Protein AF-A0A520JNK5-F1 (afdb_monomer_lite)

Structure (mmCIF, N/CA/C/O backbone):
data_AF-A0A520JNK5-F1
#
_entry.id   AF-A0A520JNK5-F1
#
loop_
_atom_site.group_PDB
_atom_site.id
_atom_site.type_symbol
_atom_site.label_atom_id
_atom_site.label_alt_id
_atom_site.label_comp_id
_atom_site.label_asym_id
_atom_site.label_entity_id
_atom_site.label_seq_id
_atom_site.pdbx_PDB_ins_code
_atom_site.Cartn_x
_atom_site.Cartn_y
_atom_site.Cartn_z
_atom_site.occupancy
_atom_site.B_iso_or_equiv
_atom_site.auth_seq_id
_atom_site.auth_comp_id
_atom_site.auth_asym_id
_atom_site.auth_atom_id
_atom_site.pdbx_PDB_model_num
ATOM 1 N N . TYR A 1 1 ? -2.351 6.446 -8.172 1.00 58.56 1 TYR A N 1
ATOM 2 C CA . TYR A 1 1 ? -1.306 5.460 -7.812 1.00 58.56 1 TYR A CA 1
ATOM 3 C C . TYR A 1 1 ? -1.019 4.590 -9.029 1.00 58.56 1 TYR A C 1
ATOM 5 O O . TYR A 1 1 ? -1.967 4.189 -9.694 1.00 58.56 1 TYR A O 1
ATOM 13 N N . GLY A 1 2 ? 0.252 4.358 -9.349 1.00 66.44 2 GLY A N 1
ATOM 14 C CA . GLY A 1 2 ? 0.706 3.560 -10.492 1.00 66.44 2 GLY A CA 1
ATOM 15 C C . GLY A 1 2 ? 1.863 2.641 -10.080 1.00 66.44 2 GLY A C 1
ATOM 16 O O . GLY A 1 2 ? 2.282 2.703 -8.923 1.00 66.44 2 GLY A O 1
ATOM 17 N N . PRO A 1 3 ? 2.360 1.769 -10.975 1.00 75.12 3 PRO A N 1
ATOM 18 C CA . PRO A 1 3 ? 3.572 0.994 -10.712 1.00 75.12 3 PRO A CA 1
ATOM 19 C C . PRO A 1 3 ? 4.772 1.924 -10.470 1.00 75.12 3 PRO A C 1
ATOM 21 O O . PRO A 1 3 ? 4.712 3.115 -10.777 1.00 75.12 3 PRO A O 1
ATOM 24 N N . ALA A 1 4 ? 5.858 1.379 -9.920 1.00 80.44 4 ALA A N 1
ATOM 25 C CA . ALA A 1 4 ? 7.091 2.136 -9.707 1.00 80.44 4 ALA A CA 1
ATOM 26 C C . ALA A 1 4 ? 7.582 2.812 -11.007 1.00 80.44 4 ALA A C 1
ATOM 28 O O . ALA A 1 4 ? 7.454 2.242 -12.090 1.00 80.44 4 ALA A O 1
ATOM 29 N N . TRP A 1 5 ? 8.160 4.009 -10.892 1.00 80.00 5 TRP A N 1
ATOM 30 C CA . TRP A 1 5 ? 8.733 4.773 -12.006 1.00 80.00 5 TRP A CA 1
ATOM 31 C C . TRP A 1 5 ? 10.223 5.057 -11.775 1.00 80.00 5 TRP A C 1
ATOM 33 O O . TRP A 1 5 ? 10.735 4.881 -10.667 1.00 80.00 5 TRP A O 1
ATOM 43 N N . LEU A 1 6 ? 10.927 5.464 -12.835 1.00 80.50 6 LEU A N 1
ATOM 44 C CA . LEU A 1 6 ? 12.320 5.908 -12.742 1.00 80.50 6 LEU A CA 1
ATOM 45 C C . LEU A 1 6 ? 12.395 7.293 -12.105 1.00 80.50 6 LEU A C 1
ATOM 47 O O . LEU A 1 6 ? 11.616 8.171 -12.468 1.00 80.50 6 LEU A O 1
ATOM 51 N N . SER A 1 7 ? 13.361 7.492 -11.211 1.00 80.75 7 SER A N 1
ATOM 52 C CA . SER A 1 7 ? 13.639 8.814 -10.653 1.00 80.75 7 SER A CA 1
ATOM 53 C C . SER A 1 7 ? 14.160 9.764 -11.733 1.00 80.75 7 SER A C 1
ATOM 55 O O 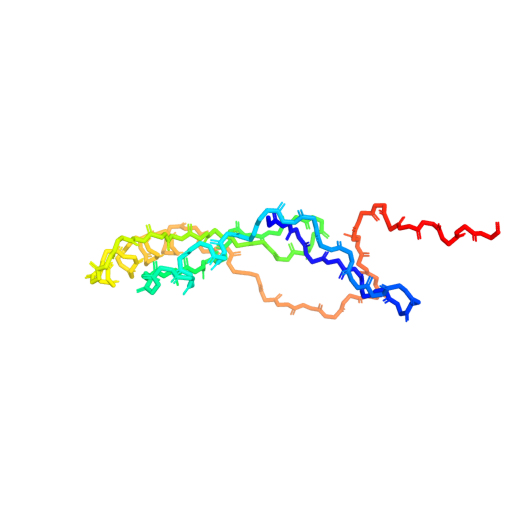. SER A 1 7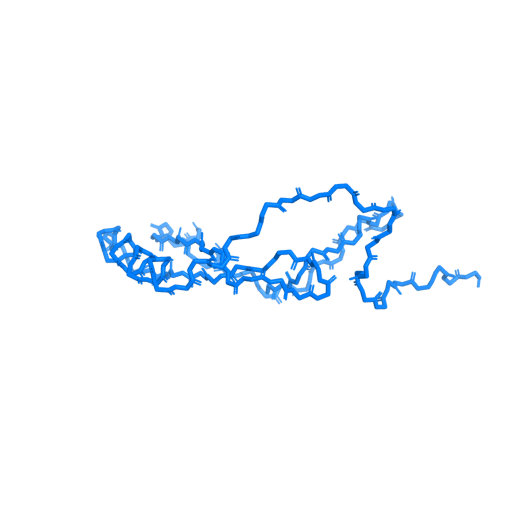 ? 15.099 9.413 -12.450 1.00 80.75 7 SER A O 1
ATOM 57 N N . GLU A 1 8 ? 13.577 10.960 -11.826 1.00 80.50 8 GLU A N 1
ATOM 58 C CA . GLU A 1 8 ? 13.972 11.993 -12.795 1.00 80.50 8 GLU A CA 1
ATOM 59 C C . GLU A 1 8 ? 14.974 12.975 -12.155 1.00 80.50 8 GLU A C 1
ATOM 61 O O . GLU A 1 8 ? 14.592 13.749 -11.272 1.00 80.50 8 GLU A O 1
ATOM 66 N N . PRO A 1 9 ? 16.259 12.973 -12.559 1.00 83.88 9 PRO A N 1
ATOM 67 C CA . PRO A 1 9 ? 17.286 13.774 -11.896 1.00 83.88 9 PRO A CA 1
ATOM 68 C C . PRO A 1 9 ? 17.250 15.269 -12.242 1.00 83.88 9 PRO A C 1
ATOM 70 O O . PRO A 1 9 ? 17.777 16.065 -11.466 1.00 83.88 9 PRO A O 1
ATOM 73 N N . VAL A 1 10 ? 16.685 15.667 -13.388 1.00 86.00 10 VAL A N 1
ATOM 74 C CA . VAL A 1 10 ? 16.720 17.061 -13.864 1.00 86.00 10 VAL A CA 1
ATOM 75 C C . VAL A 1 10 ? 15.554 17.862 -13.298 1.00 86.00 10 VAL A C 1
ATOM 77 O O . VAL A 1 10 ? 15.754 18.922 -12.708 1.00 86.00 10 VAL A O 1
ATOM 80 N N . TYR A 1 11 ? 14.334 17.356 -13.474 1.00 80.62 11 TYR A N 1
ATOM 81 C CA . TYR A 1 11 ? 13.105 18.064 -13.101 1.00 80.62 11 TYR A CA 1
ATOM 82 C C . TYR A 1 11 ? 12.447 17.516 -11.830 1.00 80.62 11 TYR A C 1
ATOM 84 O O . TYR A 1 11 ? 11.466 18.089 -11.354 1.00 80.62 11 TYR A O 1
ATOM 92 N N . GLY A 1 12 ? 12.988 16.433 -11.264 1.00 80.94 12 GLY A N 1
ATOM 93 C CA . GLY A 1 12 ? 12.372 15.712 -10.157 1.00 80.94 12 GLY A CA 1
ATOM 94 C C . GLY A 1 12 ? 11.164 14.884 -10.593 1.00 80.94 12 GLY A C 1
ATOM 95 O O . GLY A 1 12 ? 10.615 15.054 -11.687 1.00 80.94 12 GLY A O 1
ATOM 96 N N . ASP A 1 13 ? 10.739 13.987 -9.706 1.00 80.25 13 ASP A N 1
ATOM 97 C CA . ASP A 1 13 ? 9.618 13.082 -9.945 1.00 80.25 13 ASP A CA 1
ATOM 98 C C . ASP A 1 13 ? 8.317 13.859 -10.170 1.00 80.25 13 ASP A C 1
ATOM 100 O O . ASP A 1 13 ? 7.787 14.527 -9.278 1.00 80.25 13 ASP A O 1
ATOM 104 N N . GLN A 1 14 ? 7.787 13.749 -11.385 1.00 74.12 14 GLN A N 1
ATOM 105 C CA . GLN A 1 14 ? 6.558 14.423 -11.782 1.00 74.12 14 GLN A CA 1
ATOM 106 C C . GLN A 1 14 ? 5.345 13.596 -11.347 1.00 74.12 14 GLN A C 1
ATOM 108 O O . GLN A 1 14 ? 4.968 12.615 -11.989 1.00 74.12 14 GLN A O 1
ATOM 113 N N . TYR A 1 15 ? 4.723 14.000 -10.241 1.00 75.88 15 TYR A N 1
ATOM 114 C CA . TYR A 1 15 ? 3.540 13.351 -9.689 1.00 75.88 15 TYR A CA 1
ATOM 115 C C . TYR A 1 15 ? 2.267 14.172 -9.935 1.00 75.88 15 TYR A C 1
ATOM 117 O O . TYR A 1 15 ? 2.128 15.281 -9.428 1.00 75.88 15 TYR A O 1
ATOM 125 N N . GLY A 1 16 ? 1.314 13.608 -10.686 1.00 73.38 16 GLY A N 1
ATOM 126 C CA . GLY A 1 16 ? 0.068 14.296 -11.061 1.00 73.38 16 GLY A CA 1
ATOM 127 C C . GLY A 1 16 ? -1.073 14.234 -10.034 1.00 73.38 16 GLY A C 1
ATOM 128 O O . GLY A 1 16 ? -2.030 14.992 -10.157 1.00 73.38 16 GLY A O 1
ATOM 129 N N . GLY A 1 17 ? -0.989 13.359 -9.025 1.00 76.56 17 GLY A N 1
ATOM 130 C CA . GLY A 1 17 ? -2.030 13.223 -7.996 1.00 76.56 17 GLY A CA 1
ATOM 131 C C . GLY A 1 17 ? -3.388 12.676 -8.470 1.00 76.56 17 GLY A C 1
ATOM 132 O O . GLY A 1 17 ? -3.604 12.465 -9.665 1.00 76.56 17 GLY A O 1
ATOM 133 N N . PRO A 1 18 ? -4.317 12.411 -7.525 1.00 74.81 18 PRO A N 1
ATOM 134 C CA . PRO A 1 18 ? -4.109 12.308 -6.074 1.00 74.81 18 PRO A CA 1
ATOM 135 C C . PRO A 1 18 ? -3.575 10.927 -5.656 1.00 74.81 18 PRO A C 1
ATOM 137 O O . PRO A 1 18 ? -3.735 9.925 -6.366 1.00 74.81 18 PRO A O 1
ATOM 140 N N . SER A 1 19 ? -2.903 10.854 -4.497 1.00 83.19 19 SER A N 1
ATOM 141 C CA . SER A 1 19 ? -2.412 9.555 -3.983 1.00 83.19 19 SER A CA 1
ATOM 142 C C . SER A 1 19 ? -3.536 8.792 -3.311 1.00 83.19 19 SER A C 1
ATOM 144 O O . SER A 1 19 ? -4.354 9.384 -2.612 1.00 83.19 19 SER A O 1
ATOM 146 N N . SER A 1 20 ? -3.535 7.459 -3.434 1.00 84.62 20 SER A N 1
ATOM 147 C CA . SER A 1 20 ? -4.447 6.618 -2.647 1.00 84.62 20 SER A CA 1
ATOM 148 C C . SER A 1 20 ? -4.244 6.817 -1.140 1.00 84.62 20 SER A C 1
ATOM 150 O O . SER A 1 20 ? -5.174 6.627 -0.366 1.00 84.62 20 SER A O 1
ATOM 152 N N . SER A 1 21 ? -3.050 7.244 -0.721 1.00 87.88 21 SER A N 1
ATOM 153 C CA . SER A 1 21 ? -2.720 7.542 0.672 1.00 87.88 21 SER A CA 1
ATOM 154 C C . SER A 1 21 ? -2.967 8.992 1.097 1.00 87.88 21 SER A C 1
ATOM 156 O O . SER A 1 21 ? -2.905 9.266 2.290 1.00 87.88 21 SER A O 1
ATOM 158 N N . GLU A 1 22 ? -3.229 9.917 0.170 1.00 91.75 22 GLU A N 1
ATOM 159 C CA . GLU A 1 22 ? -3.265 11.357 0.463 1.00 91.75 22 GLU A CA 1
ATOM 160 C C . GLU A 1 22 ? -4.450 11.727 1.357 1.00 91.75 22 GLU A C 1
ATOM 162 O O . GLU A 1 22 ? -4.269 12.189 2.481 1.00 91.75 22 GLU A O 1
ATOM 167 N N . LEU A 1 23 ? -5.668 11.446 0.894 1.00 92.62 23 LEU A N 1
ATOM 168 C CA . LEU A 1 23 ? -6.893 11.753 1.630 1.00 92.62 23 LEU A CA 1
ATOM 169 C C . LEU A 1 23 ? -6.968 11.084 3.016 1.00 92.62 23 LEU A C 1
ATOM 171 O O . LEU A 1 23 ? -7.274 11.791 3.980 1.00 92.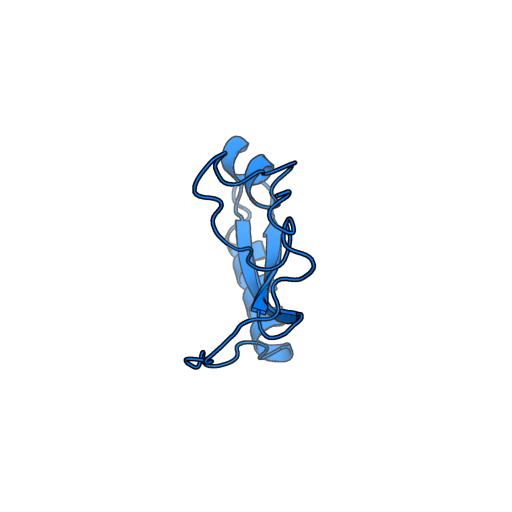62 23 LEU A O 1
ATOM 175 N N . PRO A 1 24 ? -6.679 9.774 3.183 1.00 93.56 24 PRO A N 1
ATOM 176 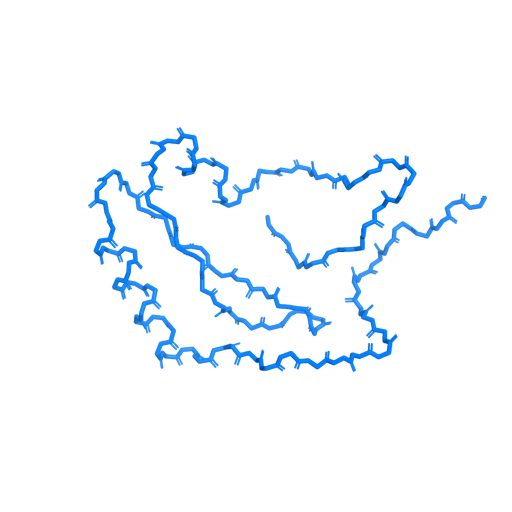C CA . PRO A 1 24 ? -6.710 9.172 4.513 1.00 93.56 24 PRO A CA 1
ATOM 177 C C . PRO A 1 24 ? -5.610 9.706 5.436 1.00 93.56 24 PRO A C 1
ATOM 179 O O . PRO A 1 24 ? -5.860 9.841 6.632 1.00 93.56 24 PRO A O 1
ATOM 182 N N . ALA A 1 25 ? -4.433 10.069 4.913 1.00 93.25 25 ALA A N 1
ATOM 183 C CA . ALA A 1 25 ? -3.381 10.682 5.724 1.00 93.25 25 ALA A CA 1
ATOM 184 C C . ALA A 1 25 ? -3.798 12.064 6.245 1.00 93.25 25 ALA A C 1
ATOM 186 O O . ALA A 1 25 ? -3.620 12.346 7.428 1.00 93.25 25 ALA A O 1
ATOM 187 N N . VAL A 1 26 ? -4.413 12.896 5.396 1.00 95.25 26 VAL A N 1
ATOM 188 C CA . VAL A 1 26 ? -4.931 14.217 5.793 1.00 95.25 26 VAL A CA 1
ATOM 189 C C . VAL A 1 26 ? -6.057 14.085 6.824 1.00 95.25 26 VAL A C 1
ATOM 191 O O . VAL A 1 26 ? -6.092 14.829 7.801 1.00 95.25 26 VAL A O 1
ATOM 194 N N . ALA A 1 27 ? -6.966 13.125 6.638 1.00 94.81 27 ALA A N 1
ATOM 195 C CA . ALA A 1 27 ? -8.103 12.913 7.534 1.00 94.81 27 ALA A CA 1
ATOM 196 C C . ALA A 1 27 ? -7.738 12.215 8.862 1.00 94.81 27 ALA A C 1
ATOM 198 O O . ALA A 1 27 ? -8.573 12.150 9.767 1.00 94.81 27 ALA A O 1
ATOM 199 N N . GLY A 1 28 ? -6.523 11.666 8.989 1.00 95.31 28 GLY A N 1
ATOM 200 C CA . GLY A 1 28 ? -6.127 10.831 10.128 1.00 95.31 28 GLY A CA 1
ATOM 201 C C . GLY A 1 28 ? -6.876 9.494 10.172 1.00 95.31 28 GLY A C 1
ATOM 202 O O . GLY A 1 28 ? -7.240 9.014 11.246 1.00 95.31 28 GLY A O 1
ATOM 203 N N . TYR A 1 29 ? -7.182 8.933 9.002 1.00 97.38 29 TYR A N 1
ATOM 204 C CA . TYR A 1 29 ? -7.965 7.712 8.840 1.00 97.38 29 TYR A CA 1
ATOM 205 C C . TYR A 1 29 ? -7.070 6.486 8.603 1.00 97.38 29 TYR A C 1
ATOM 207 O O . TYR A 1 29 ? -6.005 6.613 7.992 1.00 97.38 29 TYR A O 1
ATOM 215 N N . PRO A 1 30 ? -7.497 5.284 9.036 1.00 97.06 30 PRO A N 1
ATOM 216 C CA . PRO A 1 30 ? -6.752 4.057 8.781 1.00 97.06 30 PRO A CA 1
ATOM 217 C C . PRO A 1 30 ? -6.622 3.767 7.280 1.00 97.06 30 PRO A C 1
ATOM 219 O O . PRO A 1 30 ? -7.613 3.775 6.544 1.00 97.06 30 PRO A O 1
ATOM 222 N N . ASN A 1 31 ? -5.398 3.463 6.844 1.00 96.75 31 ASN A N 1
ATOM 223 C CA . ASN A 1 31 ? -5.058 3.070 5.476 1.00 96.75 31 ASN A CA 1
ATOM 224 C C . ASN A 1 31 ? -4.071 1.893 5.500 1.00 96.75 31 ASN A C 1
ATOM 226 O O . ASN A 1 31 ? -2.990 2.007 6.077 1.00 96.75 31 ASN A O 1
ATOM 230 N N . LEU A 1 32 ? -4.428 0.781 4.855 1.00 96.62 32 LEU A N 1
ATOM 231 C CA . LEU A 1 32 ? -3.604 -0.424 4.751 1.00 96.62 32 LEU A CA 1
ATOM 232 C C . LEU A 1 32 ? -3.407 -0.805 3.284 1.00 96.62 32 LEU A C 1
ATOM 234 O O . LEU A 1 32 ? -4.378 -1.083 2.587 1.00 96.62 32 LEU A O 1
ATOM 238 N N . THR A 1 33 ? -2.156 -0.903 2.833 1.00 95.56 33 THR A N 1
ATOM 239 C CA . THR A 1 33 ? -1.828 -1.382 1.482 1.00 95.56 33 THR A CA 1
ATOM 240 C C . THR A 1 33 ? -1.285 -2.806 1.528 1.00 95.56 33 THR A C 1
ATOM 242 O O . THR A 1 33 ? -0.324 -3.077 2.245 1.00 95.56 33 THR A O 1
ATOM 245 N N . VAL A 1 34 ? -1.867 -3.699 0.727 1.00 96.00 34 VAL A N 1
ATOM 246 C CA . VAL A 1 34 ? -1.449 -5.104 0.587 1.00 96.00 34 VAL A CA 1
ATOM 247 C C . VAL A 1 34 ? -0.972 -5.406 -0.842 1.00 96.00 34 VAL A C 1
ATOM 249 O O . VAL A 1 34 ? -1.456 -4.773 -1.785 1.00 96.00 34 VAL A O 1
ATOM 252 N N . PRO A 1 35 ? -0.037 -6.354 -1.053 1.00 95.88 35 PRO A N 1
ATOM 253 C CA . PRO A 1 35 ? 0.436 -6.706 -2.394 1.00 95.88 35 PRO A CA 1
ATOM 254 C C . PRO A 1 35 ? -0.679 -7.312 -3.254 1.00 95.88 35 PRO A C 1
ATOM 256 O O . PRO A 1 35 ? -1.327 -8.260 -2.820 1.00 95.88 35 PRO A O 1
ATOM 259 N N . MET A 1 36 ? -0.858 -6.819 -4.483 1.00 94.75 36 MET A N 1
ATOM 260 C CA . MET A 1 36 ? -1.837 -7.340 -5.455 1.00 94.75 36 MET A CA 1
ATOM 261 C C . MET A 1 36 ? -1.185 -8.093 -6.624 1.00 94.75 36 MET A C 1
ATOM 263 O O . MET A 1 36 ? -1.862 -8.788 -7.379 1.00 94.75 36 MET A O 1
ATOM 267 N N . GLY A 1 37 ? 0.137 -8.001 -6.760 1.00 93.38 37 GLY A N 1
ATOM 268 C CA . GLY A 1 37 ? 0.906 -8.721 -7.768 1.00 93.38 37 GLY A CA 1
ATOM 269 C C . GLY A 1 37 ? 1.889 -7.806 -8.476 1.00 93.38 37 GLY A C 1
ATOM 270 O O . GLY A 1 37 ? 2.380 -6.839 -7.891 1.00 93.38 37 GLY A O 1
ATOM 271 N N . LEU A 1 38 ? 2.182 -8.132 -9.735 1.00 92.50 38 LEU A N 1
ATOM 272 C CA . LEU A 1 38 ? 3.147 -7.412 -10.558 1.00 92.50 38 LEU A CA 1
ATOM 273 C C . LEU A 1 38 ? 2.488 -6.864 -11.829 1.00 92.50 38 LEU A C 1
ATOM 275 O O . LEU A 1 38 ? 1.754 -7.579 -12.508 1.00 92.50 38 LEU A O 1
ATOM 279 N N . VAL A 1 39 ? 2.826 -5.630 -12.195 1.00 90.19 39 VAL A N 1
ATOM 280 C CA . VAL A 1 39 ? 2.551 -5.035 -13.510 1.00 90.19 39 VAL A CA 1
ATOM 281 C C . VAL A 1 39 ? 3.899 -4.734 -14.151 1.00 90.19 39 VAL A C 1
ATOM 283 O O . VAL A 1 39 ? 4.706 -4.032 -13.555 1.00 90.19 39 VAL A O 1
ATOM 286 N N . ARG A 1 40 ? 4.180 -5.308 -15.331 1.00 89.19 40 ARG A N 1
ATOM 287 C CA . ARG A 1 40 ? 5.506 -5.225 -15.994 1.00 89.19 40 ARG A CA 1
ATOM 288 C C . ARG A 1 40 ? 6.676 -5.695 -15.108 1.00 89.19 40 ARG A C 1
ATOM 290 O O . ARG A 1 40 ? 7.797 -5.214 -15.203 1.00 89.19 40 ARG A O 1
ATOM 297 N N . GLY A 1 41 ? 6.406 -6.637 -14.203 1.00 89.31 41 GLY A N 1
ATOM 298 C CA . GLY A 1 41 ? 7.390 -7.113 -13.225 1.00 89.31 41 GLY A CA 1
ATOM 299 C C . GLY A 1 41 ? 7.595 -6.190 -12.017 1.00 89.31 41 GLY A C 1
ATOM 300 O O . GLY A 1 41 ? 8.348 -6.553 -11.117 1.00 89.31 41 GLY A O 1
ATOM 301 N N . LEU A 1 42 ? 6.901 -5.049 -11.953 1.00 90.56 42 LEU A N 1
ATOM 302 C CA . LEU A 1 42 ? 6.956 -4.102 -10.841 1.00 90.56 42 LEU A CA 1
ATOM 303 C C . LEU A 1 42 ? 5.805 -4.350 -9.858 1.00 90.56 42 LEU A C 1
ATOM 305 O O . LEU A 1 42 ? 4.670 -4.557 -10.296 1.00 90.56 42 LEU A O 1
ATOM 309 N N . PRO A 1 43 ? 6.060 -4.337 -8.539 1.00 91.69 43 PRO A N 1
ATOM 310 C CA . PRO A 1 43 ? 5.034 -4.611 -7.544 1.00 91.69 43 PRO A CA 1
ATOM 311 C C . PRO A 1 43 ? 3.969 -3.517 -7.516 1.00 91.69 43 PRO A C 1
ATOM 313 O O . PRO A 1 43 ? 4.279 -2.328 -7.483 1.00 91.69 43 PRO A O 1
ATOM 316 N N . VAL A 1 44 ? 2.708 -3.941 -7.480 1.00 91.75 44 VAL A N 1
ATOM 317 C CA . VAL A 1 44 ? 1.549 -3.067 -7.277 1.00 91.75 44 VAL A CA 1
ATOM 318 C C . VAL A 1 44 ? 0.772 -3.495 -6.036 1.00 91.75 44 VAL A C 1
ATOM 320 O O . VAL A 1 44 ? 0.709 -4.681 -5.691 1.00 91.75 44 VAL A O 1
ATOM 323 N N . GLY A 1 45 ? 0.189 -2.513 -5.352 1.00 92.69 45 GLY A N 1
ATOM 324 C CA . GLY A 1 45 ? -0.572 -2.709 -4.122 1.00 92.69 45 GLY A CA 1
ATOM 325 C C . GLY A 1 45 ? -2.037 -2.309 -4.261 1.00 92.69 45 GLY A C 1
ATOM 326 O O . GLY A 1 45 ? -2.396 -1.497 -5.113 1.00 92.69 45 GLY A O 1
ATOM 327 N N . LEU A 1 46 ? -2.865 -2.875 -3.388 1.00 93.06 46 LEU A N 1
ATOM 328 C CA . LEU A 1 46 ? -4.265 -2.519 -3.184 1.00 93.06 46 LEU A CA 1
ATOM 329 C C . LEU A 1 46 ? -4.408 -1.867 -1.804 1.00 93.06 46 LEU A C 1
ATOM 331 O O . LEU A 1 46 ? -3.973 -2.452 -0.814 1.00 93.06 46 LEU A O 1
ATOM 335 N N . SER A 1 47 ? -5.011 -0.679 -1.735 1.00 94.62 47 SER A N 1
ATOM 336 C CA . SER A 1 47 ? -5.215 0.059 -0.480 1.00 94.62 47 SER A CA 1
ATOM 337 C C . SER A 1 47 ? -6.644 -0.101 0.051 1.00 94.62 47 SER A C 1
ATOM 339 O O . SER A 1 47 ? -7.609 0.157 -0.667 1.00 94.62 47 SER A O 1
ATOM 341 N N . PHE A 1 48 ? -6.773 -0.475 1.323 1.00 96.19 48 PHE A N 1
ATOM 342 C CA . PHE A 1 48 ? -8.011 -0.468 2.099 1.00 96.19 48 PHE A CA 1
ATOM 343 C C . PHE A 1 48 ? -8.037 0.758 3.004 1.00 96.19 48 PHE A C 1
ATOM 345 O O . PHE A 1 48 ? -7.128 0.958 3.809 1.00 96.19 48 PHE A O 1
ATOM 352 N N . ILE A 1 49 ? -9.096 1.555 2.891 1.00 96.69 49 ILE A N 1
ATOM 353 C CA . ILE A 1 49 ? -9.274 2.796 3.645 1.00 96.69 49 ILE A CA 1
ATOM 354 C C . ILE A 1 49 ? -10.564 2.678 4.450 1.00 96.69 49 ILE A C 1
ATOM 356 O O . ILE A 1 49 ? -11.603 2.313 3.899 1.00 96.69 49 ILE A O 1
ATOM 360 N N . ALA A 1 50 ? -10.503 2.998 5.739 1.00 96.81 50 ALA A N 1
ATOM 361 C CA . ALA A 1 50 ? -11.683 3.084 6.594 1.00 96.81 50 ALA A CA 1
ATOM 362 C C . ALA A 1 50 ? -11.859 4.497 7.149 1.00 96.81 50 ALA A C 1
ATOM 364 O O . ALA A 1 50 ? -11.006 5.363 6.991 1.00 96.81 50 ALA A O 1
ATOM 365 N N . THR A 1 51 ? -12.991 4.733 7.802 1.00 96.06 51 THR A N 1
ATOM 366 C CA . THR A 1 51 ? -13.222 5.948 8.582 1.00 96.06 51 THR A CA 1
ATOM 367 C C . THR A 1 51 ? -12.478 5.889 9.921 1.00 96.06 51 THR A C 1
ATOM 369 O O . THR A 1 51 ? -11.853 4.883 10.273 1.00 96.06 51 THR A O 1
ATOM 372 N N . LYS A 1 52 ? -12.534 6.986 10.683 1.00 95.44 52 LYS A N 1
ATOM 373 C CA . LYS A 1 52 ? -11.932 7.106 12.019 1.00 95.44 52 LYS A CA 1
ATOM 374 C C . LYS A 1 52 ? -12.216 5.871 12.894 1.00 95.44 52 LYS A C 1
ATOM 376 O O . LYS A 1 52 ? -13.369 5.468 13.024 1.00 95.44 52 LYS A O 1
ATOM 381 N N . TYR A 1 53 ? -11.168 5.327 13.520 1.00 96.38 53 TYR A N 1
ATOM 382 C CA . TYR A 1 53 ? -11.202 4.133 14.386 1.00 96.38 53 TYR A CA 1
ATOM 383 C C . TYR A 1 53 ? -11.570 2.810 13.685 1.00 96.38 53 TYR A C 1
ATOM 385 O O . TYR A 1 53 ? -11.892 1.820 14.340 1.00 96.38 53 TYR A O 1
ATOM 393 N N . GLY A 1 54 ? -11.511 2.767 12.351 1.00 97.44 54 GLY A N 1
ATOM 394 C CA . GLY A 1 54 ? -11.760 1.572 11.542 1.00 97.44 54 GLY A CA 1
ATOM 395 C C . GLY A 1 54 ? -10.590 0.582 11.438 1.00 97.44 54 GLY A C 1
ATOM 396 O O . GLY A 1 54 ? -10.576 -0.230 10.515 1.00 97.44 54 GLY A O 1
ATOM 397 N N . ASP A 1 55 ? -9.608 0.631 12.341 1.00 97.31 55 ASP A N 1
ATOM 398 C CA . ASP A 1 55 ? -8.366 -0.155 12.293 1.00 97.31 55 ASP A CA 1
ATOM 399 C C . ASP A 1 55 ? -8.618 -1.667 12.195 1.00 97.31 55 ASP A C 1
ATOM 401 O O . ASP A 1 55 ? -8.052 -2.356 11.345 1.00 97.31 55 ASP A O 1
ATOM 405 N N . ALA A 1 56 ? -9.535 -2.191 13.013 1.00 97.75 56 ALA A N 1
ATOM 406 C CA . ALA A 1 56 ? -9.893 -3.608 12.986 1.00 97.75 56 ALA A CA 1
ATOM 407 C C . ALA A 1 56 ? -10.505 -4.032 11.637 1.00 97.75 56 ALA A C 1
ATOM 409 O O . ALA A 1 56 ? -10.262 -5.144 11.168 1.00 97.75 56 ALA A O 1
ATOM 410 N N . ALA A 1 57 ? -11.266 -3.141 10.992 1.00 97.75 57 ALA A N 1
ATOM 411 C CA . ALA A 1 57 ? -11.894 -3.420 9.706 1.00 97.75 57 ALA A CA 1
ATOM 412 C C . ALA A 1 57 ? -10.860 -3.479 8.575 1.00 97.75 57 ALA A C 1
ATOM 414 O O . ALA A 1 57 ? -10.882 -4.426 7.788 1.00 97.75 57 ALA A O 1
ATOM 415 N N . VAL A 1 58 ? -9.922 -2.521 8.514 1.00 97.75 58 VAL A N 1
ATOM 416 C CA . VAL A 1 58 ? -8.859 -2.548 7.493 1.00 97.75 58 VAL A CA 1
ATOM 417 C C . VAL A 1 58 ? -7.920 -3.734 7.690 1.00 97.75 58 VAL A C 1
ATOM 419 O O . VAL A 1 58 ? -7.587 -4.395 6.710 1.00 97.75 58 VAL A O 1
ATOM 422 N N . LEU A 1 59 ? -7.560 -4.074 8.933 1.00 98.12 59 LEU A N 1
ATOM 423 C CA . LEU A 1 59 ? -6.729 -5.246 9.226 1.00 98.12 59 LEU A CA 1
ATOM 424 C C . LEU A 1 59 ? -7.435 -6.554 8.847 1.00 98.12 59 LEU A C 1
ATOM 426 O O . LEU A 1 59 ? -6.823 -7.416 8.218 1.00 98.12 59 LEU A O 1
ATOM 430 N N . GLY A 1 60 ? -8.724 -6.696 9.171 1.00 98.19 60 GLY A N 1
ATOM 431 C CA . GLY A 1 60 ? -9.510 -7.874 8.803 1.00 98.19 60 GLY A CA 1
ATOM 432 C C . GLY A 1 60 ? -9.668 -8.035 7.290 1.00 98.19 60 GLY A C 1
ATOM 433 O O . GLY A 1 60 ? -9.470 -9.129 6.761 1.00 98.19 60 GLY A O 1
ATOM 434 N N . ALA A 1 61 ? -9.973 -6.943 6.581 1.00 97.75 61 ALA A N 1
ATOM 435 C CA . ALA A 1 61 ? -10.090 -6.941 5.125 1.00 97.75 61 ALA A CA 1
ATOM 436 C C . ALA A 1 61 ? -8.751 -7.259 4.443 1.00 97.75 61 ALA A C 1
ATOM 438 O O . ALA A 1 61 ? -8.700 -8.111 3.553 1.00 97.75 61 ALA A O 1
ATOM 439 N N . GLY A 1 62 ? -7.664 -6.629 4.902 1.00 97.81 62 GLY A N 1
ATOM 440 C CA . GLY A 1 62 ? -6.314 -6.884 4.410 1.00 97.81 62 GLY A CA 1
ATOM 441 C C . GLY A 1 62 ? -5.891 -8.336 4.610 1.00 97.81 62 GLY A C 1
ATOM 442 O O . GLY A 1 62 ? -5.426 -8.964 3.662 1.00 97.81 62 GLY A O 1
ATOM 443 N N . TYR A 1 63 ? -6.133 -8.897 5.798 1.00 98.12 63 TYR A N 1
ATOM 444 C CA . TYR A 1 63 ? -5.846 -10.301 6.093 1.00 98.12 63 TYR A CA 1
ATOM 445 C C . TYR A 1 63 ? -6.650 -11.251 5.199 1.00 98.12 63 TYR A C 1
ATOM 447 O O . TYR A 1 63 ? -6.082 -12.136 4.562 1.00 98.12 63 TYR A O 1
ATOM 455 N N . ALA A 1 64 ? -7.968 -11.057 5.094 1.00 98.06 64 ALA A N 1
ATOM 456 C CA . ALA A 1 64 ? -8.814 -11.907 4.260 1.00 98.06 64 ALA A CA 1
ATOM 457 C C . ALA A 1 64 ? -8.370 -11.888 2.787 1.00 98.06 64 ALA A C 1
ATOM 459 O O . ALA A 1 64 ? -8.328 -12.935 2.132 1.00 98.06 64 ALA A O 1
ATOM 460 N N . TYR A 1 65 ? -8.000 -10.709 2.278 1.00 98.06 65 TYR A N 1
ATOM 461 C CA . TYR A 1 65 ? -7.448 -10.566 0.939 1.00 98.06 65 TYR A CA 1
ATOM 462 C C . TYR A 1 65 ? -6.091 -11.266 0.803 1.00 98.06 65 TYR A C 1
ATOM 464 O O . TYR A 1 65 ? -5.927 -12.087 -0.099 1.00 98.06 65 TYR A O 1
ATOM 472 N N . GLU A 1 66 ? -5.131 -10.990 1.690 1.00 97.56 66 GLU A N 1
ATOM 473 C CA . GLU A 1 66 ? -3.766 -11.527 1.613 1.00 97.56 66 GLU A CA 1
ATOM 474 C C . GLU A 1 66 ? -3.759 -13.060 1.641 1.00 97.56 66 GLU A C 1
ATOM 476 O O . GLU A 1 66 ? -3.104 -13.693 0.808 1.00 97.56 66 GLU A O 1
ATOM 481 N N . GLN A 1 67 ? -4.565 -13.664 2.518 1.00 98.00 67 GLN A N 1
ATOM 482 C CA . GLN A 1 67 ? -4.672 -15.118 2.646 1.00 98.00 67 GLN A CA 1
ATOM 483 C C . GLN A 1 67 ? -5.206 -15.794 1.378 1.00 98.00 67 GLN A C 1
ATOM 485 O O . GLN A 1 67 ? -4.810 -16.922 1.065 1.00 98.00 67 GLN A O 1
ATOM 490 N N . ARG A 1 68 ? -6.094 -15.115 0.640 1.00 97.19 68 ARG A N 1
ATOM 491 C CA . ARG A 1 68 ? -6.654 -15.617 -0.620 1.00 97.19 68 ARG A CA 1
ATOM 492 C C . ARG A 1 68 ? -5.736 -15.339 -1.806 1.00 97.19 68 ARG A C 1
ATOM 494 O O . ARG A 1 68 ? -5.555 -16.216 -2.644 1.00 97.19 68 ARG A O 1
ATOM 501 N N . ALA A 1 69 ? -5.201 -14.125 -1.894 1.00 96.44 69 ALA A N 1
ATOM 502 C CA . ALA A 1 69 ? -4.449 -13.657 -3.049 1.00 96.44 69 ALA A CA 1
ATOM 503 C C . ALA A 1 69 ? -3.025 -14.217 -3.075 1.00 96.44 69 ALA A C 1
ATOM 505 O O . ALA A 1 69 ? -2.545 -14.591 -4.141 1.00 96.44 69 ALA A O 1
ATOM 506 N N . LYS A 1 70 ? -2.344 -14.259 -1.917 1.00 96.31 70 LYS A N 1
ATOM 507 C CA . LYS A 1 70 ? -0.927 -14.649 -1.785 1.00 96.31 70 LYS A CA 1
ATOM 508 C C . LYS A 1 70 ? -0.031 -14.003 -2.853 1.00 96.31 70 LYS A C 1
ATOM 510 O O . LYS A 1 70 ? 0.902 -14.618 -3.357 1.00 96.31 70 LYS A O 1
ATOM 515 N N . ALA A 1 71 ? -0.326 -12.752 -3.207 1.00 95.50 71 ALA A N 1
ATOM 516 C CA . ALA A 1 71 ? 0.218 -12.101 -4.397 1.00 95.50 71 ALA A CA 1
ATOM 517 C C . ALA A 1 71 ? 1.619 -11.493 -4.198 1.00 95.50 71 ALA A C 1
ATOM 519 O O . ALA A 1 71 ? 2.172 -10.873 -5.109 1.00 95.50 71 ALA A O 1
ATOM 520 N N . ARG A 1 72 ? 2.218 -11.660 -3.012 1.00 95.25 72 ARG A N 1
ATOM 521 C CA . ARG A 1 72 ? 3.594 -11.237 -2.745 1.00 95.25 72 ARG A CA 1
ATOM 522 C C . ARG A 1 72 ? 4.562 -12.105 -3.548 1.00 95.25 72 ARG A C 1
ATOM 524 O O . ARG A 1 72 ? 4.600 -13.320 -3.382 1.00 95.25 72 ARG A O 1
ATOM 531 N N . VAL A 1 73 ? 5.414 -11.461 -4.339 1.00 94.44 73 VAL A N 1
ATOM 532 C CA . VAL A 1 73 ? 6.514 -12.113 -5.056 1.00 94.44 73 VAL A CA 1
ATOM 533 C C . VAL A 1 73 ? 7.836 -11.702 -4.417 1.00 94.44 73 VAL A C 1
ATOM 535 O O . VAL A 1 73 ? 8.064 -10.520 -4.160 1.00 94.44 73 VAL A O 1
ATOM 538 N N . THR A 1 74 ? 8.711 -12.672 -4.144 1.00 94.69 74 THR A N 1
ATOM 539 C CA . THR A 1 74 ? 10.066 -12.391 -3.651 1.00 94.69 74 THR A CA 1
ATOM 540 C C . THR A 1 74 ? 10.836 -11.585 -4.704 1.00 94.69 74 THR A C 1
ATOM 542 O O . THR A 1 74 ? 10.917 -12.028 -5.855 1.00 94.69 74 THR A O 1
ATOM 545 N N . PRO A 1 75 ? 11.399 -10.416 -4.348 1.00 91.50 75 PRO A N 1
ATOM 546 C CA . PRO A 1 75 ? 12.116 -9.581 -5.302 1.00 91.50 75 PRO A CA 1
ATOM 547 C C . PRO A 1 75 ? 13.394 -10.267 -5.799 1.00 91.50 75 PRO A C 1
ATOM 549 O O . PRO A 1 75 ? 14.001 -11.081 -5.101 1.00 91.50 75 PRO A O 1
ATOM 552 N N . ARG A 1 76 ? 13.812 -9.912 -7.016 1.00 91.00 76 ARG A N 1
ATOM 553 C CA . ARG A 1 76 ? 15.071 -10.345 -7.636 1.00 91.00 76 ARG A CA 1
ATOM 554 C C . ARG A 1 76 ? 15.772 -9.136 -8.241 1.00 91.00 76 ARG A C 1
ATOM 556 O O . ARG A 1 76 ? 15.106 -8.212 -8.699 1.00 91.00 76 ARG A O 1
ATOM 563 N N . TYR A 1 77 ? 17.097 -9.179 -8.299 1.00 91.06 77 TYR A N 1
ATOM 564 C CA . TYR A 1 77 ? 17.877 -8.197 -9.045 1.00 91.06 77 TYR A CA 1
ATOM 565 C C . TYR A 1 77 ? 17.813 -8.528 -10.535 1.00 91.06 77 TYR A C 1
ATOM 567 O O . TYR A 1 77 ? 18.389 -9.518 -10.986 1.00 91.06 77 TYR A O 1
ATOM 575 N N . LEU A 1 78 ? 17.057 -7.728 -11.284 1.00 89.00 78 LEU A N 1
ATOM 576 C CA . LEU A 1 78 ? 16.980 -7.825 -12.738 1.00 89.00 78 LEU A CA 1
ATOM 577 C C . LEU A 1 78 ? 17.993 -6.858 -13.371 1.00 89.00 78 LEU A C 1
ATOM 579 O O . LEU A 1 78 ? 18.185 -5.770 -12.829 1.00 89.00 78 LEU A O 1
ATOM 583 N N . PRO A 1 79 ? 18.618 -7.209 -14.511 1.00 90.44 79 PRO A N 1
ATOM 584 C CA . PRO A 1 79 ? 19.515 -6.297 -15.225 1.00 90.44 79 PRO A CA 1
ATOM 585 C C . PRO A 1 79 ? 18.821 -5.015 -15.706 1.00 90.44 79 PRO A C 1
ATOM 587 O O . PRO A 1 79 ? 19.454 -3.968 -15.794 1.00 90.44 79 PRO A O 1
ATOM 590 N N . THR A 1 80 ? 17.528 -5.104 -16.029 1.00 86.88 80 THR A N 1
ATOM 591 C CA . THR A 1 80 ? 16.686 -4.000 -16.505 1.00 86.88 80 THR A CA 1
ATOM 592 C C . THR A 1 80 ? 15.255 -4.153 -15.975 1.00 86.88 80 THR A C 1
ATOM 594 O O . THR A 1 80 ? 14.843 -5.250 -15.585 1.00 86.88 80 THR A O 1
ATOM 597 N N . ALA A 1 81 ? 14.493 -3.056 -15.956 1.00 85.00 81 ALA A N 1
ATOM 598 C CA . ALA A 1 81 ? 13.081 -3.030 -15.577 1.00 85.00 81 ALA A CA 1
ATOM 599 C C . ALA A 1 81 ? 12.247 -2.339 -16.667 1.00 85.00 81 ALA A C 1
ATOM 601 O O . ALA A 1 81 ? 12.639 -1.287 -17.170 1.00 85.00 81 ALA A O 1
ATOM 602 N N . ASP A 1 82 ? 11.095 -2.915 -17.015 1.00 84.88 82 ASP A N 1
ATOM 603 C CA . ASP A 1 82 ? 10.112 -2.276 -17.898 1.00 84.88 82 ASP A CA 1
ATOM 604 C C . ASP A 1 82 ? 9.243 -1.319 -17.072 1.00 84.88 82 ASP A C 1
ATOM 606 O O . ASP A 1 82 ? 8.239 -1.703 -16.472 1.00 84.88 82 ASP A O 1
ATOM 610 N N . VAL A 1 83 ? 9.665 -0.059 -17.025 1.00 77.44 83 VAL A N 1
ATOM 611 C CA . VAL A 1 83 ? 8.969 1.033 -16.325 1.00 77.44 83 VAL A CA 1
ATOM 612 C C . VAL A 1 83 ? 7.953 1.766 -17.215 1.00 77.44 83 VAL A C 1
ATOM 614 O O . VAL A 1 83 ? 7.434 2.810 -16.830 1.00 77.44 83 VAL A O 1
ATOM 617 N N . GLY A 1 84 ? 7.637 1.232 -18.401 1.00 73.38 84 GLY A N 1
ATOM 618 C CA . GLY A 1 84 ? 6.824 1.933 -19.395 1.00 73.38 84 GLY A CA 1
ATOM 619 C C . GLY A 1 84 ? 7.608 2.925 -20.245 1.00 73.38 84 GLY A C 1
ATOM 620 O O . GLY A 1 84 ? 8.836 2.938 -20.238 1.00 73.38 84 GLY A O 1
ATOM 621 N N . ALA A 1 85 ? 6.879 3.729 -21.024 1.00 64.75 85 ALA A N 1
ATOM 622 C CA . ALA A 1 85 ? 7.475 4.839 -21.755 1.00 64.75 85 ALA A CA 1
ATOM 623 C C . ALA A 1 85 ? 7.987 5.859 -20.729 1.00 64.75 85 ALA A C 1
ATOM 625 O O . ALA A 1 85 ? 7.218 6.675 -20.223 1.00 64.75 85 ALA A O 1
ATOM 626 N N . GLY 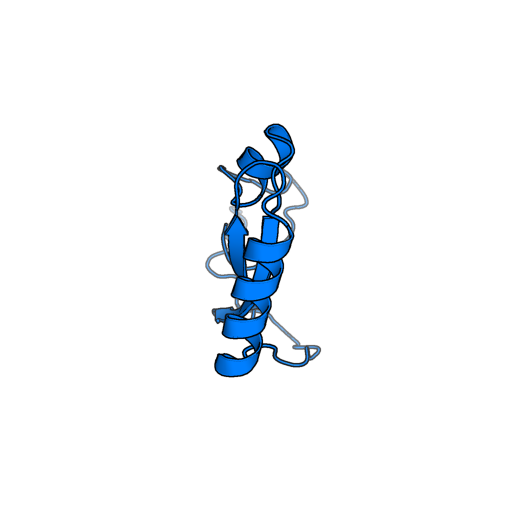A 1 86 ? 9.271 5.772 -20.376 1.00 57.91 86 GLY A N 1
ATOM 627 C CA . GLY A 1 86 ? 9.961 6.899 -19.763 1.00 57.91 86 GLY A CA 1
ATOM 628 C C . GLY A 1 86 ? 9.892 8.092 -20.714 1.00 57.91 86 GLY A C 1
ATOM 629 O O . GLY A 1 86 ? 9.689 7.905 -21.917 1.00 57.91 86 GLY A O 1
ATOM 630 N N . LEU A 1 87 ? 10.051 9.313 -20.197 1.00 53.59 87 LEU A N 1
ATOM 631 C CA . LEU A 1 87 ? 10.427 10.427 -21.061 1.00 53.59 87 LEU A CA 1
ATOM 632 C C . LEU A 1 87 ? 11.688 9.966 -21.809 1.00 53.59 87 LEU A C 1
ATOM 634 O O . LEU A 1 87 ? 12.761 9.875 -21.214 1.00 53.59 87 LEU A O 1
ATOM 638 N N . GLU A 1 88 ? 11.553 9.599 -23.086 1.00 46.66 88 GLU A N 1
ATOM 639 C CA . GLU A 1 88 ? 12.684 9.587 -24.007 1.00 46.66 88 GLU A CA 1
ATOM 640 C C . GLU A 1 88 ? 13.348 10.938 -23.789 1.00 46.66 88 GLU A C 1
ATOM 642 O O . GLU A 1 88 ? 12.673 11.966 -23.896 1.00 46.66 88 GLU A O 1
ATOM 647 N N . ALA A 1 89 ? 14.612 10.928 -23.362 1.00 43.62 89 ALA A N 1
ATOM 648 C CA . ALA A 1 89 ? 15.371 12.148 -23.191 1.00 43.62 89 ALA A CA 1
ATOM 649 C C . ALA A 1 89 ? 15.222 12.924 -24.498 1.00 43.62 89 ALA A C 1
ATOM 651 O O . ALA A 1 89 ? 15.758 12.505 -25.526 1.00 43.62 89 ALA A O 1
ATOM 652 N N . ALA A 1 90 ? 14.421 13.991 -24.467 1.00 38.28 90 ALA A N 1
ATOM 653 C CA . ALA A 1 90 ? 14.296 14.912 -25.571 1.00 38.28 90 ALA A CA 1
ATOM 654 C C . ALA A 1 90 ? 15.697 15.494 -25.751 1.00 38.28 90 ALA A C 1
ATOM 656 O O . ALA A 1 90 ? 16.127 16.353 -24.982 1.00 38.28 90 ALA A O 1
ATOM 657 N N . ARG A 1 91 ? 16.452 14.894 -26.670 1.00 37.34 91 ARG A N 1
ATOM 658 C CA . ARG A 1 91 ? 17.695 15.450 -27.180 1.00 37.34 91 ARG A CA 1
ATOM 659 C C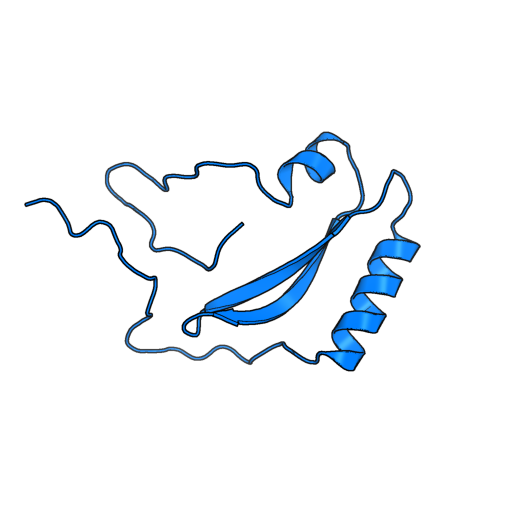 . ARG A 1 91 ? 17.387 16.696 -27.987 1.00 37.34 91 ARG A C 1
ATOM 661 O O . ARG A 1 91 ? 16.376 16.677 -28.724 1.00 37.34 91 ARG A O 1
#

Sequence (91 aa):
YGPAWLSEPVYGDQYGGPSSSELPAVAGYPNLTVPMGLVRGLPVGLSFIATKYGDAAVLGAGYAYEQRAKARVTPRYLPTADVGAGLEAAR

Radius of gyration: 16.27 Å; chains: 1; bounding box: 33×34×42 Å

pLDDT: mean 86.81, std 13.92, range [37.34, 98.19]

Secondary structure (DSSP, 8-state):
--S-----TTT-----S--TTHHHHHHT--EEEEEEEEETTEEEEEEEE-STT-HHHHHHHHHHHHHHH---------S----SS------

Foldseek 3Di:
DDFDADADPPPGDDDPDDDPVNVCVVQVWDKDWDWQADDQNTTDTDIDTDGPPCNVVRVVVRVVCCVVRVRDDDDDDDPDTCRDDDPPPPD